Protein AF-A0A7C4TEC3-F1 (afdb_monomer_lite)

Secondary structure (DSSP, 8-state):
-EEEETTEEEE----PPPSS---BTTBEEEEETTEEEEE-HHHHHHHHHHHTT--STTSB-S--STTB-HHHHHHHHHHHTTTSTT--TT--HHHHHHHTT-B-TTSPBBHHHHHHHBS-GGGT-TT--EEEEEEEETTEEEEEEEE-S-HHHHHHHHHHHHHHHHHS--

Structure (mmCIF, N/CA/C/O backbone):
data_AF-A0A7C4TEC3-F1
#
_entry.id   AF-A0A7C4TEC3-F1
#
loop_
_atom_site.group_PDB
_atom_site.id
_atom_site.type_symbol
_atom_site.label_atom_id
_atom_site.label_alt_id
_atom_site.label_comp_id
_atom_site.label_asym_id
_atom_site.label_entity_id
_atom_site.label_seq_id
_atom_site.pdbx_PDB_ins_code
_atom_site.Cartn_x
_atom_site.Cartn_y
_atom_site.Cartn_z
_atom_site.occupancy
_atom_site.B_iso_or_equiv
_atom_site.auth_seq_id
_atom_site.auth_comp_id
_atom_site.auth_asym_id
_atom_site.auth_atom_id
_atom_site.pdbx_PDB_model_num
ATOM 1 N N . MET A 1 1 ? -25.813 24.958 27.690 1.00 49.94 1 MET A N 1
ATOM 2 C CA . MET A 1 1 ? -26.391 26.249 28.113 1.00 49.94 1 MET A CA 1
ATOM 3 C C . MET A 1 1 ? -27.462 26.591 27.101 1.00 49.94 1 MET A C 1
ATOM 5 O O . MET A 1 1 ? -27.166 26.506 25.913 1.00 49.94 1 MET A O 1
ATOM 9 N N . SER A 1 2 ? -28.692 26.834 27.548 1.00 59.56 2 SER A N 1
ATOM 10 C CA . SER A 1 2 ? -29.750 27.355 26.684 1.00 59.56 2 SER A CA 1
ATOM 11 C C . SER A 1 2 ? -29.436 28.816 26.363 1.00 59.56 2 SER A C 1
ATOM 13 O O . SER A 1 2 ? -29.102 29.591 27.257 1.00 59.56 2 SER A O 1
ATOM 15 N N . GLU A 1 3 ? -29.461 29.166 25.081 1.00 68.94 3 GLU A N 1
ATOM 16 C CA . GLU A 1 3 ? -29.336 30.545 24.602 1.00 68.94 3 GLU A CA 1
ATOM 17 C C . GLU A 1 3 ? -30.668 30.948 23.966 1.00 68.94 3 GLU A C 1
ATOM 19 O O . GLU A 1 3 ? -31.305 30.148 23.275 1.00 68.94 3 GLU A O 1
ATOM 24 N N . GLU A 1 4 ? -31.106 32.181 24.202 1.00 64.69 4 GLU A N 1
ATOM 25 C CA . GLU A 1 4 ? -32.328 32.717 23.610 1.00 64.69 4 GLU A CA 1
ATOM 26 C C . GLU A 1 4 ? -31.963 33.469 22.324 1.00 64.69 4 GLU A C 1
ATOM 28 O O . GLU A 1 4 ? -31.250 34.475 22.348 1.00 64.69 4 GLU A O 1
ATOM 33 N N . LYS A 1 5 ? -32.412 32.953 21.175 1.00 74.31 5 LYS A N 1
ATOM 34 C CA . LYS A 1 5 ? -32.252 33.601 19.864 1.00 74.31 5 LYS A CA 1
ATOM 35 C C . LYS A 1 5 ? -33.629 33.834 19.262 1.00 74.31 5 LYS A C 1
ATOM 37 O O . LYS A 1 5 ? -34.418 32.902 19.158 1.00 74.31 5 LYS A O 1
ATOM 42 N N . GLU A 1 6 ? -33.912 35.079 18.872 1.00 78.88 6 GLU A N 1
ATOM 43 C CA . GLU A 1 6 ? -35.194 35.491 18.267 1.00 78.88 6 GLU A CA 1
ATOM 44 C C . GLU A 1 6 ? -36.436 35.083 19.093 1.00 78.88 6 GLU A C 1
ATOM 46 O O . GLU A 1 6 ? -37.462 34.689 18.542 1.00 78.88 6 GLU A O 1
ATOM 51 N N . GL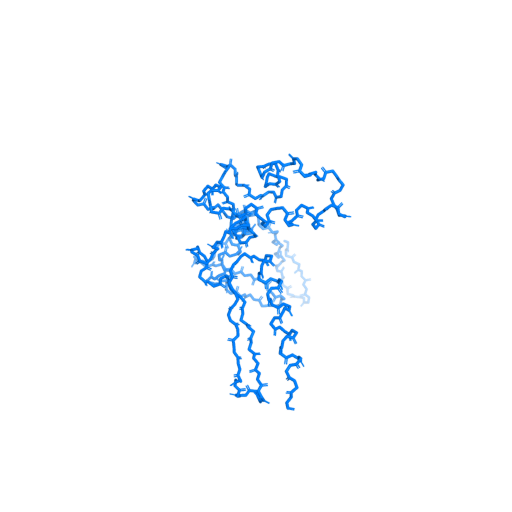Y A 1 7 ? -36.343 35.141 20.428 1.00 86.62 7 GLY A N 1
ATOM 52 C CA . GLY A 1 7 ? -37.445 34.774 21.330 1.00 86.62 7 GLY A CA 1
ATOM 53 C C . GLY A 1 7 ? -37.771 33.275 21.364 1.00 86.62 7 GLY A C 1
ATOM 54 O O . GLY A 1 7 ? -38.862 32.897 21.790 1.00 86.62 7 GLY A O 1
ATOM 55 N N . LYS A 1 8 ? -36.859 32.413 20.889 1.00 86.50 8 LYS A N 1
ATOM 56 C CA . LYS A 1 8 ? -36.957 30.952 21.001 1.00 86.50 8 LYS A CA 1
ATOM 57 C C . LYS A 1 8 ? -35.808 30.403 21.832 1.00 86.50 8 LYS A C 1
ATOM 59 O O . LYS A 1 8 ? -34.656 30.816 21.686 1.00 86.50 8 LYS A O 1
ATOM 64 N N . GLU A 1 9 ? -36.129 29.422 22.666 1.00 89.12 9 GLU A N 1
ATOM 65 C CA . GLU A 1 9 ? -35.140 28.684 23.438 1.00 89.12 9 GLU A CA 1
ATOM 66 C C . GLU A 1 9 ? -34.342 27.758 22.509 1.00 89.12 9 GLU A C 1
ATOM 68 O O . GLU A 1 9 ? -34.911 26.953 21.767 1.00 89.12 9 GLU A O 1
ATOM 73 N N . THR A 1 10 ? -33.014 27.887 22.519 1.00 88.75 10 THR A N 1
ATOM 74 C CA . THR A 1 10 ? -32.124 27.061 21.696 1.00 88.75 10 THR A CA 1
ATOM 75 C C . THR A 1 10 ? -31.145 26.275 22.557 1.00 88.75 10 THR A C 1
ATOM 77 O O . THR A 1 10 ? -30.592 26.786 23.531 1.00 88.75 10 THR A O 1
ATOM 80 N N . LEU A 1 11 ? -30.912 25.012 22.184 1.00 89.94 11 LEU A N 1
ATOM 81 C CA . LEU A 1 11 ? -29.929 24.145 22.827 1.00 89.94 11 LEU A CA 1
ATOM 82 C C . LEU A 1 11 ? -28.660 24.076 21.977 1.00 89.94 11 LEU A C 1
ATOM 84 O O . LEU A 1 11 ? -28.666 23.533 20.872 1.00 89.94 11 LEU A O 1
ATOM 88 N N . HIS A 1 12 ? -27.551 24.574 22.517 1.00 90.50 12 HIS A N 1
ATOM 89 C CA . HIS A 1 12 ? -26.248 24.448 21.876 1.00 90.50 12 HIS A CA 1
ATOM 90 C C . HIS A 1 12 ? -25.531 23.177 22.356 1.00 90.50 12 HIS A C 1
ATOM 92 O O . HIS A 1 12 ? -25.173 23.056 23.531 1.00 90.50 12 HIS A O 1
ATOM 98 N N . ILE A 1 13 ? -25.316 22.229 21.437 1.00 91.75 13 ILE A N 1
ATOM 99 C CA . ILE A 1 13 ? -24.604 20.972 21.696 1.00 91.75 13 ILE A CA 1
ATOM 100 C C . ILE A 1 13 ? -23.235 21.032 21.023 1.00 91.75 13 ILE A C 1
ATOM 102 O O . ILE A 1 13 ? -23.132 21.037 19.797 1.00 91.75 13 ILE A O 1
ATOM 106 N N . LYS A 1 14 ? -22.172 21.044 21.830 1.00 92.19 14 LYS A N 1
ATOM 107 C CA . LYS A 1 14 ? -20.794 20.944 21.348 1.00 92.19 14 LYS A CA 1
ATOM 108 C C . LYS A 1 14 ? -20.302 19.513 21.526 1.00 92.19 14 LYS A C 1
ATOM 110 O O . LYS A 1 14 ? -20.220 19.025 22.648 1.00 92.19 14 LYS A O 1
ATOM 115 N N . VAL A 1 15 ? -19.964 18.860 20.418 1.00 90.50 15 VAL A N 1
ATOM 116 C CA . VAL A 1 15 ? -19.426 17.494 20.405 1.00 90.50 15 VAL A CA 1
ATOM 117 C C . VAL A 1 15 ? -17.955 17.553 20.019 1.00 90.50 15 VAL A C 1
ATOM 119 O O . VAL A 1 15 ? -17.598 18.177 19.019 1.00 90.50 15 VAL A O 1
ATOM 122 N N . PHE A 1 16 ? -17.099 16.922 20.817 1.00 90.81 16 PHE A N 1
ATOM 123 C CA . PHE A 1 16 ? -15.673 16.818 20.524 1.00 90.81 16 PHE A CA 1
ATOM 124 C C . PHE A 1 16 ? -15.374 15.557 19.701 1.00 90.81 16 PHE A C 1
ATOM 126 O O . PHE A 1 16 ? -16.100 14.567 19.823 1.00 90.81 16 PHE A O 1
ATOM 133 N N . PRO A 1 17 ? -14.314 15.564 18.872 1.00 87.94 17 PRO A N 1
ATOM 134 C CA . PRO A 1 17 ? -13.897 14.375 18.141 1.00 87.94 17 PRO A CA 1
ATOM 135 C C . PRO A 1 17 ? -13.606 13.210 19.092 1.00 87.94 17 PRO A C 1
ATOM 137 O O . PRO A 1 17 ? -12.864 13.362 20.060 1.00 87.94 17 PRO A O 1
ATOM 140 N N . SER A 1 18 ? -14.165 12.039 18.791 1.00 87.12 18 SER A N 1
ATOM 141 C CA . SER A 1 18 ? -13.849 10.801 19.504 1.00 87.12 18 SER A CA 1
ATOM 142 C C . SER A 1 18 ? -12.609 10.131 18.908 1.00 87.12 18 SER A C 1
ATOM 144 O O . SER A 1 18 ? -12.450 10.061 17.678 1.00 87.12 18 SER A O 1
ATOM 146 N N . SER A 1 19 ? -11.749 9.608 19.784 1.00 84.00 19 SER A N 1
ATOM 147 C CA . SER A 1 19 ? -10.604 8.766 19.418 1.00 84.00 19 SER A CA 1
ATOM 148 C C . SER A 1 19 ? -11.037 7.368 18.975 1.00 84.00 19 SER A C 1
ATOM 150 O O . SER A 1 19 ? -10.400 6.786 18.105 1.00 84.00 19 SER A O 1
ATOM 152 N N . ILE A 1 20 ? -12.148 6.859 19.514 1.00 88.62 20 ILE A N 1
ATOM 153 C CA . ILE A 1 20 ? -12.726 5.564 19.143 1.00 88.62 20 ILE A CA 1
ATOM 154 C C . ILE A 1 20 ? -13.941 5.731 18.216 1.00 88.62 20 ILE A C 1
ATOM 156 O O . ILE A 1 20 ? -14.673 6.722 18.338 1.00 88.62 20 ILE A O 1
ATOM 160 N N . PRO A 1 21 ? -14.195 4.774 17.305 1.00 91.00 21 PRO A N 1
ATOM 161 C CA . PRO A 1 21 ? -15.413 4.744 16.504 1.00 91.00 21 PRO A CA 1
ATOM 162 C C . PRO A 1 21 ? -16.662 4.679 17.391 1.00 91.00 21 PRO A C 1
ATOM 164 O O . PRO A 1 21 ? -16.757 3.825 18.270 1.00 91.00 21 PRO A O 1
ATOM 167 N N . VAL A 1 22 ? -17.641 5.549 17.137 1.00 91.88 22 VAL A N 1
ATOM 168 C CA . VAL A 1 22 ? -18.945 5.519 17.816 1.00 91.88 22 VAL A CA 1
ATOM 169 C C . VAL A 1 22 ? -19.983 5.017 16.824 1.00 91.88 22 VAL A C 1
ATOM 171 O O . VAL A 1 22 ? -20.153 5.613 15.761 1.00 91.88 22 VAL A O 1
ATOM 174 N N . SER A 1 23 ? -20.650 3.913 17.163 1.00 94.00 23 SER A N 1
ATOM 175 C CA . SER A 1 23 ? -21.735 3.366 16.347 1.00 94.00 23 SER A CA 1
ATOM 176 C C . SER A 1 23 ? -23.092 3.878 16.824 1.00 94.00 23 SER A C 1
ATOM 178 O O . SER A 1 23 ? -23.299 4.123 18.014 1.00 94.00 23 SER A O 1
ATOM 180 N N . TYR A 1 24 ? -24.021 4.015 15.885 1.00 93.69 24 TYR A N 1
ATOM 181 C CA . TYR A 1 24 ? -25.435 4.257 16.138 1.00 93.69 24 TYR A CA 1
ATOM 182 C C . TYR A 1 24 ? -26.225 3.147 15.448 1.00 93.69 24 TYR A C 1
ATOM 184 O O . TYR A 1 24 ? -26.090 2.954 14.241 1.00 93.69 24 TYR A O 1
ATOM 192 N N . GLU A 1 25 ? -26.976 2.365 16.227 1.00 94.00 25 GLU A N 1
ATOM 193 C CA . GLU A 1 25 ? -27.711 1.181 15.743 1.00 94.00 25 GLU A CA 1
ATOM 194 C C . GLU A 1 25 ? -26.833 0.193 14.948 1.00 94.00 25 GLU A C 1
ATOM 196 O O . GLU A 1 25 ? -27.237 -0.372 13.934 1.00 94.00 25 GLU A O 1
ATOM 201 N N . GLY A 1 26 ? -25.584 0.008 15.390 1.00 91.94 26 GLY A N 1
ATOM 202 C CA . GLY A 1 26 ? -24.619 -0.883 14.737 1.00 91.94 26 GLY A CA 1
ATOM 203 C C . GLY A 1 26 ? -24.027 -0.345 13.429 1.00 91.94 26 GLY A C 1
ATOM 204 O O . GLY A 1 26 ? -23.267 -1.054 12.774 1.00 91.94 26 GLY A O 1
ATOM 205 N N . ARG A 1 27 ? -24.336 0.899 13.051 1.00 94.69 27 ARG A N 1
ATOM 206 C CA . ARG A 1 27 ? -23.829 1.559 11.841 1.00 94.69 27 ARG A CA 1
ATOM 207 C C . ARG A 1 27 ? -22.923 2.728 12.199 1.00 94.69 27 ARG A C 1
ATOM 209 O O . ARG A 1 27 ? -23.036 3.314 13.277 1.00 94.69 27 ARG A O 1
ATOM 216 N N . PHE A 1 28 ? -22.033 3.076 11.279 1.00 95.12 28 PHE A N 1
ATOM 217 C CA . PHE A 1 28 ? -21.133 4.215 11.421 1.00 95.12 28 PHE A CA 1
ATOM 218 C C . PHE A 1 28 ? -21.475 5.281 10.396 1.00 95.12 28 PHE A C 1
ATOM 220 O O . PHE A 1 28 ? -21.843 4.978 9.263 1.00 95.12 28 PHE A O 1
ATOM 227 N N . TYR A 1 29 ? -21.335 6.535 10.806 1.00 93.94 29 TYR A N 1
ATOM 228 C CA . TYR A 1 29 ? -21.687 7.679 9.987 1.00 93.94 29 TYR A CA 1
ATOM 229 C C . TYR A 1 29 ? -20.584 8.725 10.047 1.00 93.94 29 TYR A C 1
ATOM 231 O O . TYR A 1 29 ? -19.977 8.939 11.100 1.00 93.94 29 TYR A O 1
ATOM 239 N N . ILE A 1 30 ? -20.367 9.411 8.929 1.00 91.69 30 ILE A N 1
ATOM 240 C CA . ILE A 1 30 ? -19.475 10.564 8.858 1.00 91.69 30 ILE A CA 1
ATOM 241 C C . ILE A 1 30 ? -20.228 11.775 8.316 1.00 91.69 30 ILE A C 1
ATOM 243 O O . ILE A 1 30 ? -21.080 11.670 7.430 1.00 91.69 30 ILE A O 1
ATOM 247 N N . ARG A 1 31 ? -19.926 12.950 8.871 1.00 90.38 31 ARG A N 1
ATOM 248 C CA . ARG A 1 31 ? -20.481 14.210 8.383 1.00 90.38 31 ARG A CA 1
ATOM 249 C C . ARG A 1 31 ? -19.581 14.770 7.291 1.00 90.38 31 ARG A C 1
ATOM 251 O O . ARG A 1 31 ? -18.422 15.078 7.550 1.00 90.38 31 ARG A O 1
ATOM 258 N N . SER A 1 32 ? -20.147 14.957 6.105 1.00 87.50 32 SER A N 1
ATOM 259 C CA . SER A 1 32 ? -19.510 15.657 4.993 1.00 87.50 32 SER A CA 1
ATOM 260 C C . SER A 1 32 ? -20.338 16.898 4.661 1.00 87.50 32 SER A C 1
ATOM 262 O O . SER A 1 32 ? -21.458 16.820 4.140 1.00 87.50 32 SER A O 1
ATOM 264 N N . GLY A 1 33 ? -19.824 18.061 5.073 1.00 90.19 33 GLY A N 1
ATOM 265 C CA . GLY A 1 33 ? -20.523 19.342 4.978 1.00 90.19 33 GLY A CA 1
ATOM 266 C C . GLY A 1 33 ? -21.827 19.376 5.786 1.00 90.19 33 GLY A C 1
ATOM 267 O O . GLY A 1 33 ? -21.843 19.205 7.011 1.00 90.19 33 GLY A O 1
ATOM 268 N N . SER A 1 34 ? -22.942 19.628 5.099 1.00 91.62 34 SER A N 1
ATOM 269 C CA . SER A 1 34 ? -24.287 19.651 5.689 1.00 91.62 34 SER A CA 1
ATOM 270 C C . SER A 1 34 ? -24.932 18.267 5.808 1.00 91.62 34 SER A C 1
ATOM 272 O O . SER A 1 34 ? -25.943 18.142 6.495 1.00 91.62 34 SER A O 1
ATOM 274 N N . THR A 1 35 ? -24.357 17.233 5.184 1.00 93.56 35 THR A N 1
ATOM 275 C CA . THR A 1 35 ? -24.952 15.889 5.112 1.00 93.56 35 THR A CA 1
ATOM 276 C C . THR A 1 35 ? -24.240 14.896 6.022 1.00 93.56 35 THR A C 1
ATOM 278 O O . THR A 1 35 ? -23.043 15.013 6.281 1.00 93.56 35 THR A O 1
ATOM 281 N N . THR A 1 36 ? -24.989 13.910 6.515 1.00 93.62 36 THR A N 1
ATOM 282 C CA . THR A 1 36 ? -24.454 12.758 7.250 1.00 93.62 36 THR A CA 1
ATOM 283 C C . THR A 1 36 ? -24.632 11.524 6.381 1.00 93.62 36 THR A C 1
ATOM 285 O O . THR A 1 36 ? -25.738 11.261 5.915 1.00 93.62 36 THR A O 1
ATOM 288 N N . GLN A 1 37 ? -23.538 10.812 6.132 1.00 94.00 37 GLN A N 1
ATOM 289 C CA . GLN A 1 37 ? -23.488 9.667 5.229 1.00 94.00 37 GLN A CA 1
ATOM 290 C C . GLN A 1 37 ? -23.136 8.414 6.026 1.00 94.00 37 GLN A C 1
ATOM 292 O O . GLN A 1 37 ? -22.283 8.458 6.913 1.00 94.00 37 GLN A O 1
ATOM 297 N N . GLU A 1 38 ? -23.829 7.315 5.738 1.00 95.12 38 GLU A N 1
ATOM 298 C CA . GLU A 1 38 ? -23.531 6.003 6.312 1.00 95.12 38 GLU A CA 1
ATOM 299 C C . GLU A 1 38 ? -22.271 5.440 5.650 1.00 95.12 38 GLU A C 1
ATOM 301 O O . GLU A 1 38 ? -22.213 5.352 4.425 1.00 95.12 38 GLU A O 1
ATOM 306 N N . LEU A 1 39 ? -21.288 5.040 6.455 1.00 94.94 39 LEU A N 1
ATOM 307 C CA . LEU A 1 39 ? -20.084 4.372 5.973 1.00 94.94 39 LEU A CA 1
ATOM 308 C C . LEU A 1 39 ? -20.389 2.895 5.718 1.00 94.94 39 LEU A C 1
ATOM 310 O O . LEU A 1 39 ? -20.831 2.187 6.627 1.00 94.94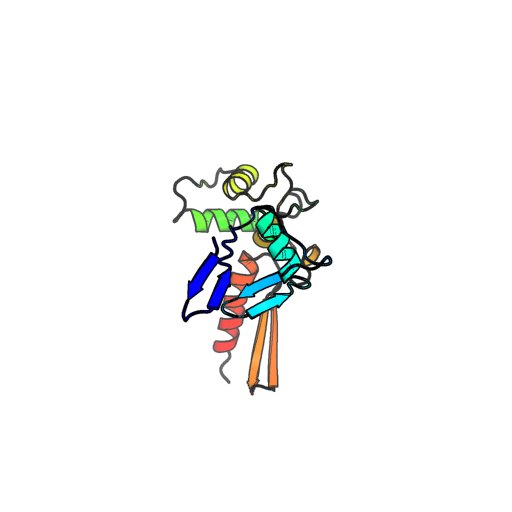 39 LEU A O 1
ATOM 314 N N . LYS A 1 40 ? -20.124 2.426 4.495 1.00 93.06 40 LYS A N 1
ATOM 315 C CA . LYS A 1 40 ? -20.385 1.043 4.067 1.00 93.06 40 LYS A CA 1
ATOM 316 C C . LYS A 1 40 ? -19.138 0.391 3.484 1.00 93.06 40 LYS A C 1
ATOM 318 O O . LYS A 1 40 ? -18.209 1.072 3.057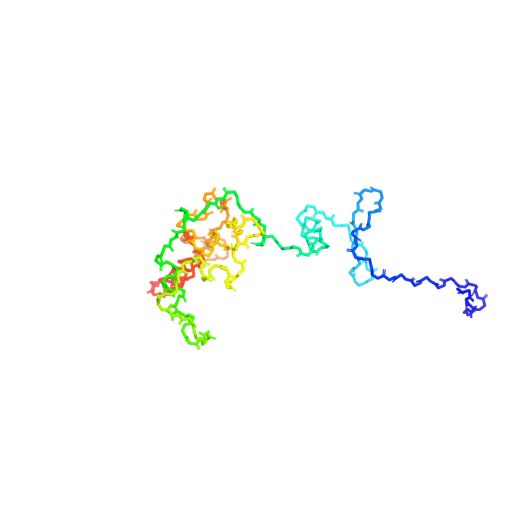 1.00 93.06 40 LYS A O 1
ATOM 323 N N . ASP A 1 41 ? -19.136 -0.939 3.481 1.00 91.88 41 ASP A N 1
ATOM 324 C CA . ASP A 1 41 ? -18.138 -1.777 2.813 1.00 91.88 41 ASP A CA 1
ATOM 325 C C . ASP A 1 41 ? -16.687 -1.331 3.090 1.00 91.88 41 ASP A C 1
ATOM 327 O O . ASP A 1 41 ? -16.230 -1.313 4.237 1.00 91.88 41 ASP A O 1
ATOM 331 N N . ASN A 1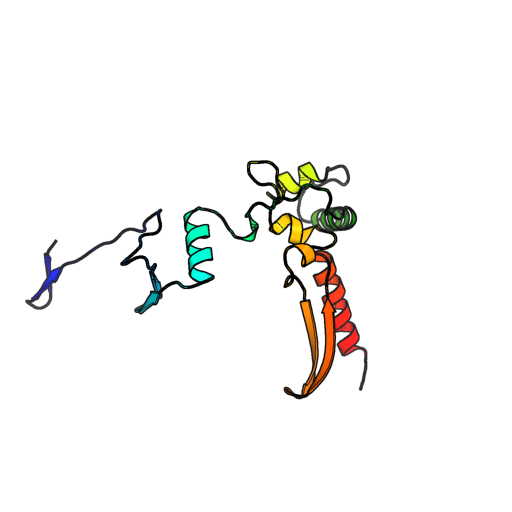 42 ? -15.960 -0.949 2.038 1.00 90.75 42 ASN A N 1
ATOM 332 C CA . ASN A 1 42 ? -14.566 -0.534 2.119 1.00 90.75 42 ASN A CA 1
ATOM 333 C C . ASN A 1 42 ? -14.388 0.777 2.891 1.00 90.75 42 ASN A C 1
ATOM 335 O O . ASN A 1 42 ? -13.410 0.908 3.618 1.00 90.75 42 ASN A O 1
ATOM 339 N N . GLU A 1 43 ? -15.314 1.733 2.779 1.00 91.19 43 GLU A N 1
ATOM 340 C CA . GLU A 1 43 ? -15.208 3.012 3.495 1.00 91.19 43 GLU A CA 1
ATOM 341 C C . GLU A 1 43 ? -15.282 2.800 5.004 1.00 91.19 43 GLU A C 1
ATOM 343 O O . GLU A 1 43 ? -14.509 3.393 5.756 1.00 91.19 43 GLU A O 1
ATOM 348 N N . LEU A 1 44 ? -16.159 1.893 5.442 1.00 93.56 44 LEU A N 1
ATOM 349 C CA . LEU A 1 44 ? -16.222 1.484 6.837 1.00 93.56 44 LEU A CA 1
ATOM 350 C C . LEU A 1 44 ? -14.918 0.806 7.272 1.00 93.56 44 LEU A C 1
ATOM 352 O O . LEU A 1 44 ? -14.366 1.155 8.315 1.00 93.56 44 LEU A O 1
ATOM 356 N N . ALA A 1 45 ? -14.399 -0.133 6.477 1.00 92.00 45 ALA A N 1
ATOM 357 C CA . ALA A 1 45 ? -13.145 -0.810 6.797 1.00 92.00 45 ALA A CA 1
ATOM 358 C C . ALA A 1 45 ? -11.971 0.181 6.924 1.00 92.00 45 ALA A C 1
ATOM 360 O O . ALA A 1 45 ? -11.229 0.126 7.906 1.00 92.00 45 ALA A O 1
ATOM 361 N N . TYR A 1 46 ? -11.828 1.120 5.983 1.00 91.56 46 TYR A N 1
ATOM 362 C CA . TYR A 1 46 ? -10.792 2.155 6.028 1.00 91.56 46 TYR A CA 1
ATOM 363 C C . TYR A 1 46 ? -10.962 3.092 7.222 1.00 91.56 46 TYR A C 1
ATOM 365 O O . TYR A 1 46 ? -9.986 3.356 7.921 1.00 91.56 46 TYR A O 1
ATOM 373 N N . PHE A 1 47 ? -12.189 3.532 7.504 1.00 91.62 47 PHE A N 1
ATOM 374 C CA . PHE A 1 47 ? -12.489 4.363 8.668 1.00 91.62 47 PHE A CA 1
ATOM 375 C C . PHE A 1 47 ? -12.093 3.679 9.982 1.00 91.62 47 PHE A C 1
ATOM 377 O O . PHE A 1 47 ? -11.483 4.299 10.855 1.00 91.62 47 PHE A O 1
ATOM 384 N N . LEU A 1 48 ? -12.408 2.390 10.128 1.00 92.06 48 LEU A N 1
ATOM 385 C CA . LEU A 1 48 ? -12.040 1.630 11.320 1.00 92.06 48 LEU A CA 1
ATOM 386 C C . LEU A 1 48 ? -10.520 1.476 11.440 1.00 92.06 48 LEU A C 1
ATOM 388 O O . LEU A 1 48 ? -9.981 1.687 12.525 1.00 92.06 48 LEU A O 1
ATOM 392 N N . LEU A 1 49 ? -9.825 1.172 10.339 1.00 91.69 49 LEU A N 1
ATOM 393 C CA . LEU A 1 49 ? -8.361 1.094 10.320 1.00 91.69 49 LEU A CA 1
ATOM 394 C C . LEU A 1 49 ? -7.723 2.420 10.744 1.00 91.69 49 LEU A C 1
ATOM 396 O O . LEU A 1 49 ? -6.875 2.428 11.639 1.00 91.69 49 LEU A O 1
ATOM 400 N N . GLU A 1 50 ? -8.184 3.533 10.171 1.00 89.25 50 GLU A N 1
ATOM 401 C CA . GLU A 1 50 ? -7.691 4.874 10.487 1.00 89.25 50 GLU A CA 1
ATOM 402 C C . GLU A 1 50 ? -7.865 5.191 11.977 1.00 89.25 50 GLU A C 1
ATOM 404 O O . GLU A 1 50 ? -6.927 5.644 12.637 1.00 89.25 50 GLU A O 1
ATOM 409 N N . LYS A 1 51 ? -9.036 4.877 12.549 1.00 89.31 51 LYS A N 1
ATOM 410 C CA . LYS A 1 51 ? -9.301 5.061 13.985 1.00 89.31 51 LYS A CA 1
ATOM 411 C C . LYS A 1 51 ? -8.442 4.175 14.884 1.00 89.31 51 LYS A C 1
ATOM 413 O O . LYS A 1 51 ? -8.195 4.539 16.030 1.00 89.31 51 LYS A O 1
ATOM 418 N N . MET A 1 52 ? -7.947 3.052 14.371 1.00 88.06 52 MET A N 1
ATOM 419 C CA . MET A 1 52 ? -6.974 2.193 15.053 1.00 88.06 52 MET A CA 1
ATOM 420 C C . MET A 1 52 ? -5.517 2.622 14.805 1.00 88.06 52 MET A C 1
ATOM 422 O O . MET A 1 52 ? -4.599 1.927 15.239 1.00 88.06 52 MET A O 1
ATOM 426 N N . GLY A 1 53 ? -5.283 3.737 14.103 1.00 87.56 53 GLY A N 1
ATOM 427 C CA . GLY A 1 53 ? -3.944 4.218 13.757 1.00 87.56 53 GLY A CA 1
ATOM 428 C C . GLY A 1 53 ? -3.227 3.339 12.730 1.00 87.56 53 GLY A C 1
ATOM 429 O O . GLY A 1 53 ? -1.998 3.357 12.656 1.00 87.56 53 GLY A O 1
ATOM 430 N N . LYS A 1 54 ? -3.975 2.543 11.958 1.00 88.31 54 LYS A N 1
ATOM 431 C CA . LYS A 1 54 ? -3.442 1.649 10.927 1.00 88.31 54 LYS A CA 1
ATOM 432 C C . LYS A 1 54 ? -3.953 2.054 9.552 1.00 88.31 54 LYS A C 1
ATOM 434 O O . LYS A 1 54 ? -5.028 2.617 9.394 1.00 88.31 54 LYS A O 1
ATOM 439 N N . THR A 1 55 ? -3.179 1.716 8.538 1.00 91.25 55 THR A N 1
ATOM 440 C CA . THR A 1 55 ? -3.580 1.816 7.138 1.00 91.25 55 THR A CA 1
ATOM 441 C C . THR A 1 55 ? -3.571 0.424 6.523 1.00 91.25 55 THR A C 1
ATOM 443 O O . THR A 1 55 ? -2.942 -0.498 7.050 1.00 91.25 55 THR A O 1
ATOM 446 N N . TRP A 1 56 ? -4.293 0.243 5.418 1.00 91.56 56 TRP A N 1
ATOM 447 C CA . TRP A 1 56 ? -4.381 -1.060 4.755 1.00 91.56 56 TRP A CA 1
ATOM 448 C C . TRP A 1 56 ? -3.011 -1.580 4.297 1.00 91.56 56 TRP A C 1
ATOM 450 O O . TRP A 1 56 ? -2.735 -2.775 4.385 1.00 91.56 56 TRP A O 1
ATOM 460 N N . ASP A 1 57 ? -2.138 -0.684 3.845 1.00 92.50 57 ASP A N 1
ATOM 461 C CA . ASP A 1 57 ? -0.779 -0.992 3.403 1.00 92.50 57 ASP A CA 1
ATOM 462 C C . ASP A 1 57 ? 0.140 -1.403 4.569 1.00 92.50 57 ASP A C 1
ATOM 464 O O . ASP A 1 57 ? 1.037 -2.222 4.373 1.00 92.50 57 ASP A O 1
ATOM 468 N N . ASN A 1 58 ? -0.144 -0.941 5.791 1.00 92.19 58 ASN A N 1
ATOM 469 C CA . ASN A 1 58 ? 0.568 -1.324 7.013 1.00 92.19 58 ASN A CA 1
ATOM 470 C C . ASN A 1 58 ? 0.028 -2.620 7.656 1.00 92.19 58 ASN A C 1
ATOM 472 O O . ASN A 1 58 ? 0.528 -3.081 8.680 1.00 92.19 58 ASN A O 1
ATOM 476 N N . LEU A 1 59 ? -1.016 -3.236 7.092 1.00 91.94 59 LEU A N 1
ATOM 477 C CA . LEU A 1 59 ? -1.504 -4.509 7.614 1.00 91.94 59 LEU A CA 1
ATOM 478 C C . LEU A 1 59 ? -0.473 -5.615 7.393 1.00 91.94 59 LEU A C 1
ATOM 480 O O . LEU A 1 59 ? 0.137 -5.727 6.328 1.00 91.94 59 LEU A O 1
ATOM 484 N N . SER A 1 60 ? -0.325 -6.449 8.417 1.00 90.69 60 SER A N 1
ATOM 485 C CA . SER A 1 60 ? 0.568 -7.597 8.401 1.00 90.69 60 SER A CA 1
ATOM 486 C C . SER A 1 60 ? 0.156 -8.613 7.342 1.00 90.69 60 SER A C 1
ATOM 488 O O . SER A 1 60 ? -1.024 -8.879 7.091 1.00 90.69 60 SER A O 1
ATOM 490 N N . SER A 1 61 ? 1.156 -9.214 6.722 1.00 85.81 61 SER A N 1
ATOM 491 C CA . SER A 1 61 ? 1.019 -10.398 5.903 1.00 85.81 61 SER A CA 1
ATOM 492 C C . SER A 1 61 ? 1.566 -11.602 6.652 1.00 85.81 61 SER A C 1
ATOM 494 O O . SER A 1 61 ? 2.573 -11.520 7.342 1.00 85.81 61 SER A O 1
ATOM 496 N N . ASN A 1 62 ? 0.966 -12.766 6.432 1.00 84.75 62 ASN A N 1
ATOM 497 C CA . ASN A 1 62 ? 1.498 -14.019 6.967 1.00 84.75 62 ASN A CA 1
ATOM 498 C C . ASN A 1 62 ? 2.733 -14.519 6.184 1.00 84.75 62 ASN A C 1
ATOM 500 O O . ASN A 1 62 ? 3.045 -15.705 6.245 1.00 84.75 62 ASN A O 1
ATOM 504 N N . LEU A 1 63 ? 3.395 -13.652 5.407 1.00 82.12 63 LEU A N 1
ATOM 505 C CA . LEU A 1 63 ? 4.542 -13.992 4.569 1.00 82.12 63 LEU A CA 1
ATOM 506 C C . LEU A 1 63 ? 5.842 -13.482 5.200 1.00 82.12 63 LEU A C 1
ATOM 508 O O . LEU A 1 63 ? 5.905 -12.376 5.740 1.00 82.12 63 LEU A O 1
ATOM 512 N N . ASP A 1 64 ? 6.880 -14.305 5.083 1.00 83.31 64 ASP A N 1
ATOM 513 C CA . ASP A 1 64 ? 8.255 -13.956 5.445 1.00 83.31 64 ASP A CA 1
ATOM 514 C C . ASP A 1 64 ? 8.994 -13.380 4.225 1.00 83.31 64 ASP A C 1
ATOM 516 O O . ASP A 1 64 ? 8.377 -13.121 3.200 1.00 83.31 64 ASP A O 1
ATOM 520 N N . LEU A 1 65 ? 10.317 -13.196 4.294 1.00 85.69 65 LEU A N 1
ATOM 521 C CA . LEU A 1 65 ? 11.127 -12.588 3.224 1.00 85.69 65 LEU A CA 1
ATOM 522 C C . LEU A 1 65 ? 11.285 -13.435 1.946 1.00 85.69 65 LEU A C 1
ATOM 524 O O . LEU A 1 65 ? 11.810 -12.946 0.950 1.00 85.69 65 LEU A O 1
ATOM 528 N N . SER A 1 66 ? 10.811 -14.682 1.922 1.00 87.44 66 SER A N 1
ATOM 529 C CA . SER A 1 66 ? 10.964 -15.582 0.768 1.00 87.44 66 SER A CA 1
ATOM 530 C C . SER A 1 66 ? 10.374 -15.098 -0.574 1.00 87.44 66 SER A C 1
ATOM 532 O O . SER A 1 66 ? 10.984 -15.399 -1.604 1.00 87.44 66 SER A O 1
ATOM 534 N N . PRO A 1 67 ? 9.242 -14.361 -0.641 1.00 87.44 67 PRO A N 1
ATOM 535 C CA . PRO A 1 67 ? 8.692 -13.884 -1.900 1.00 87.44 67 PRO A CA 1
ATOM 536 C C . PRO A 1 67 ? 9.365 -12.592 -2.374 1.00 87.44 67 PRO A C 1
ATOM 538 O O . PRO A 1 67 ? 9.023 -12.120 -3.455 1.00 87.44 67 PRO A O 1
ATOM 541 N N . ILE A 1 68 ? 10.284 -12.007 -1.596 1.00 93.88 68 ILE A N 1
ATOM 542 C CA . ILE A 1 68 ? 10.934 -10.743 -1.938 1.00 93.88 68 ILE A CA 1
ATOM 543 C C . ILE A 1 68 ? 11.886 -10.928 -3.120 1.00 93.88 68 ILE A C 1
ATOM 545 O O . ILE A 1 68 ? 12.686 -11.864 -3.194 1.00 93.88 68 ILE A O 1
ATOM 549 N N . ASP A 1 69 ? 11.779 -10.007 -4.065 1.00 94.62 69 ASP A N 1
ATOM 550 C CA . ASP A 1 69 ? 12.675 -9.850 -5.186 1.00 94.62 69 ASP A CA 1
ATOM 551 C C . ASP A 1 69 ? 13.862 -8.967 -4.796 1.00 94.62 69 ASP A C 1
ATOM 553 O O . ASP A 1 69 ? 13.749 -7.745 -4.676 1.00 94.62 69 ASP A O 1
ATOM 557 N N . SER A 1 70 ? 15.029 -9.587 -4.633 1.00 92.38 70 SER A N 1
ATOM 558 C CA . SER A 1 70 ? 16.268 -8.868 -4.341 1.00 92.38 70 SER A CA 1
ATOM 559 C C . SER A 1 70 ? 16.631 -7.869 -5.440 1.00 92.38 70 SER A C 1
ATOM 561 O O . SER A 1 70 ? 17.176 -6.812 -5.131 1.00 92.38 70 SER A O 1
ATOM 563 N N . SER A 1 71 ? 16.282 -8.145 -6.704 1.00 92.62 71 SER A N 1
ATOM 564 C CA . SER A 1 71 ? 16.593 -7.243 -7.817 1.00 92.62 71 SER A CA 1
ATOM 565 C C . SER A 1 71 ? 15.869 -5.898 -7.678 1.00 92.62 71 SER A C 1
ATOM 567 O O . SER A 1 71 ? 16.467 -4.838 -7.870 1.00 92.62 71 SER A O 1
ATOM 569 N N . SER A 1 72 ? 14.611 -5.924 -7.233 1.00 93.44 72 SER A N 1
ATOM 570 C CA . SER A 1 72 ? 13.807 -4.728 -6.975 1.00 93.44 72 SER A CA 1
ATOM 571 C C . SER A 1 72 ? 14.305 -3.933 -5.768 1.00 93.44 72 SER A C 1
ATOM 573 O O . SER A 1 72 ? 14.260 -2.701 -5.783 1.00 93.44 72 SER A O 1
ATOM 575 N N . VAL A 1 73 ? 14.854 -4.604 -4.748 1.00 93.19 73 VAL A N 1
ATOM 576 C CA . VAL A 1 73 ? 15.513 -3.920 -3.621 1.00 93.19 73 VAL A CA 1
ATOM 577 C C . VAL A 1 73 ? 16.777 -3.192 -4.086 1.00 93.19 73 VAL A C 1
ATOM 579 O O . VAL A 1 73 ? 16.985 -2.034 -3.723 1.00 93.19 73 VAL A O 1
ATOM 582 N N . GLU A 1 74 ? 17.590 -3.817 -4.939 1.00 91.12 74 GLU A N 1
ATOM 583 C CA . GLU A 1 74 ? 18.778 -3.175 -5.516 1.00 91.12 74 GLU A CA 1
ATOM 584 C C . GLU A 1 74 ? 18.416 -1.992 -6.430 1.00 91.12 74 GLU A C 1
ATOM 586 O O . GLU A 1 74 ? 19.031 -0.923 -6.353 1.00 91.12 74 GLU A O 1
ATOM 591 N N . LYS A 1 75 ? 17.358 -2.118 -7.244 1.00 90.12 75 LYS A N 1
ATOM 592 C CA . LYS A 1 75 ? 16.809 -0.984 -8.009 1.00 90.12 75 LYS A CA 1
ATOM 593 C C . LYS A 1 75 ? 16.403 0.166 -7.086 1.00 90.12 75 LYS A C 1
ATOM 595 O O . LYS A 1 75 ? 16.778 1.313 -7.331 1.00 90.12 75 LYS A O 1
ATOM 600 N N . PHE A 1 76 ? 15.690 -0.136 -5.999 1.00 91.69 76 PHE A N 1
ATOM 601 C CA . PHE A 1 76 ? 15.295 0.870 -5.016 1.00 91.69 76 PHE A CA 1
ATOM 602 C C . PHE A 1 76 ? 16.503 1.578 -4.394 1.00 91.69 76 PHE A C 1
ATOM 604 O O . PHE A 1 76 ? 16.506 2.808 -4.350 1.00 91.69 76 PHE A O 1
ATOM 611 N N . LYS A 1 77 ? 17.545 0.842 -3.977 1.00 89.75 77 LYS A N 1
ATOM 612 C CA . LYS A 1 77 ? 18.790 1.440 -3.459 1.00 89.75 77 LYS A CA 1
ATOM 613 C C . LYS A 1 77 ? 19.365 2.451 -4.450 1.00 89.75 77 LYS A C 1
ATOM 615 O O . LYS A 1 77 ? 19.652 3.586 -4.074 1.00 89.75 77 LYS A O 1
ATOM 620 N N . ASN A 1 78 ? 19.455 2.076 -5.727 1.00 88.19 78 ASN A N 1
ATOM 621 C CA . ASN A 1 78 ? 19.974 2.956 -6.773 1.00 88.19 78 ASN A CA 1
ATOM 622 C C . ASN A 1 78 ? 19.130 4.225 -6.963 1.00 88.19 78 ASN A C 1
ATOM 624 O O . ASN A 1 78 ? 19.695 5.312 -7.080 1.00 88.19 78 ASN A O 1
ATOM 628 N N . PHE A 1 79 ? 17.798 4.123 -6.924 1.00 85.94 79 PHE A N 1
ATOM 629 C CA . PHE A 1 79 ? 16.921 5.299 -6.986 1.00 85.94 79 PHE A CA 1
ATOM 630 C C . PHE A 1 79 ? 16.986 6.168 -5.721 1.00 85.94 79 PHE A C 1
ATOM 632 O O . PHE A 1 79 ? 16.875 7.394 -5.797 1.00 85.94 79 PHE A O 1
ATOM 639 N N . ALA A 1 80 ? 17.173 5.550 -4.555 1.00 86.31 80 ALA A N 1
ATOM 640 C CA . ALA A 1 80 ? 17.174 6.227 -3.266 1.00 86.31 80 ALA A CA 1
ATOM 641 C C . ALA A 1 80 ? 18.483 6.975 -2.970 1.00 86.31 80 ALA A C 1
ATOM 643 O O . ALA A 1 80 ? 18.435 7.961 -2.234 1.00 86.31 80 ALA A O 1
ATOM 644 N N . LYS A 1 81 ? 19.620 6.589 -3.575 1.00 83.88 81 LYS A N 1
ATOM 645 C CA . LYS A 1 81 ? 20.939 7.241 -3.392 1.00 83.88 81 LYS A CA 1
ATOM 646 C C . LYS A 1 81 ? 20.898 8.769 -3.505 1.00 83.88 81 LYS A C 1
ATOM 648 O O . LYS A 1 81 ? 21.592 9.457 -2.766 1.00 83.88 81 LYS A O 1
ATOM 653 N N . LEU A 1 82 ? 20.070 9.306 -4.403 1.00 78.19 82 LEU A N 1
ATOM 654 C CA . LEU A 1 82 ? 19.955 10.752 -4.631 1.00 78.19 82 LEU A CA 1
ATOM 655 C C . LEU A 1 82 ? 19.119 11.489 -3.573 1.00 78.19 82 LEU A C 1
ATOM 657 O O . LEU A 1 82 ? 19.220 12.707 -3.461 1.00 78.19 82 LEU A O 1
ATOM 661 N N . ARG A 1 83 ? 18.253 10.780 -2.838 1.00 78.25 83 ARG A N 1
ATOM 662 C CA . ARG A 1 83 ? 17.239 11.379 -1.949 1.00 78.25 83 ARG A CA 1
ATOM 663 C C . ARG A 1 83 ? 17.386 10.983 -0.483 1.00 78.25 83 ARG A C 1
ATOM 665 O O . ARG A 1 83 ? 16.852 11.679 0.374 1.00 78.25 83 ARG A O 1
ATOM 672 N N . VAL A 1 84 ? 18.080 9.885 -0.195 1.00 77.94 84 VAL A N 1
ATOM 673 C CA . VAL A 1 84 ? 18.268 9.338 1.153 1.00 77.94 84 VAL A CA 1
ATOM 674 C C . VAL A 1 84 ? 19.768 9.301 1.454 1.00 77.94 84 VAL A C 1
ATOM 676 O O . VAL A 1 84 ? 20.433 8.310 1.141 1.00 77.94 84 VAL A O 1
ATOM 679 N N . PRO A 1 85 ? 20.331 10.376 2.039 1.00 69.50 85 PRO A N 1
ATOM 680 C CA . PRO A 1 85 ? 21.731 10.399 2.441 1.00 69.50 85 PRO A CA 1
ATOM 681 C C . PRO A 1 85 ? 22.001 9.261 3.432 1.00 69.50 85 PRO A C 1
ATOM 683 O O . PRO A 1 85 ? 21.380 9.200 4.491 1.00 69.50 85 PRO A O 1
ATOM 686 N N . GLY A 1 86 ? 22.907 8.346 3.083 1.00 71.06 86 GLY A N 1
ATOM 687 C CA . GLY A 1 86 ? 23.312 7.237 3.953 1.00 71.06 86 GLY A CA 1
ATOM 688 C C . GLY A 1 86 ? 22.702 5.872 3.632 1.00 71.06 86 GLY A C 1
ATOM 689 O O . GLY A 1 86 ? 23.069 4.910 4.303 1.00 71.06 86 GLY A O 1
ATOM 690 N N . ILE A 1 87 ? 21.841 5.751 2.609 1.00 78.44 87 ILE A N 1
ATOM 691 C CA . ILE A 1 87 ? 21.560 4.428 2.038 1.00 78.44 87 ILE A CA 1
ATOM 692 C C . ILE A 1 87 ? 22.799 3.949 1.280 1.00 78.44 87 ILE A C 1
ATOM 694 O O . ILE A 1 87 ? 23.336 4.656 0.423 1.00 78.44 87 ILE A O 1
ATOM 698 N N . THR A 1 88 ? 23.282 2.763 1.627 1.00 74.75 88 THR A N 1
ATOM 699 C CA . THR A 1 88 ? 24.476 2.176 1.013 1.00 74.75 88 THR A CA 1
ATOM 700 C C . THR A 1 88 ? 24.139 0.852 0.351 1.00 74.75 88 THR A C 1
ATOM 702 O O . THR A 1 88 ? 23.209 0.155 0.753 1.00 74.75 88 THR A O 1
ATOM 705 N N . ASP A 1 89 ? 24.930 0.466 -0.650 1.00 71.75 89 ASP A N 1
ATOM 706 C CA . ASP A 1 89 ? 24.760 -0.829 -1.323 1.00 71.75 89 ASP A CA 1
ATOM 707 C C . ASP A 1 89 ? 24.952 -2.011 -0.354 1.00 71.75 89 ASP A C 1
ATOM 709 O O . ASP A 1 89 ? 24.387 -3.084 -0.556 1.00 71.75 89 ASP A O 1
ATOM 713 N N . LEU A 1 90 ? 25.667 -1.775 0.751 1.00 72.50 90 LEU A N 1
ATOM 714 C CA . LEU A 1 90 ? 25.916 -2.724 1.835 1.00 72.50 90 LEU A CA 1
ATOM 715 C C . LEU A 1 90 ? 24.725 -2.907 2.788 1.00 72.50 90 LEU A C 1
ATOM 717 O O . LEU A 1 90 ? 24.763 -3.798 3.637 1.00 72.50 90 LEU A O 1
ATOM 721 N N . ASP A 1 91 ? 23.679 -2.083 2.685 1.00 83.69 91 ASP A N 1
ATOM 722 C CA . ASP A 1 91 ? 22.518 -2.220 3.558 1.00 83.69 91 ASP A CA 1
ATOM 723 C C . ASP A 1 91 ? 21.758 -3.514 3.252 1.00 83.69 91 ASP A C 1
ATOM 725 O O . ASP A 1 91 ? 21.406 -3.807 2.103 1.00 83.69 91 ASP A O 1
ATOM 729 N N . SER A 1 92 ? 21.488 -4.289 4.304 1.00 88.31 92 SER A N 1
ATOM 730 C CA . SER A 1 92 ? 20.703 -5.514 4.191 1.00 88.31 92 SER A CA 1
ATOM 731 C C . SER A 1 92 ? 19.231 -5.203 3.898 1.00 88.31 92 SER A C 1
ATOM 733 O O . SER A 1 92 ? 18.731 -4.111 4.197 1.00 88.31 92 SER A O 1
ATOM 735 N N . ILE A 1 93 ? 18.518 -6.183 3.339 1.00 89.62 93 ILE A N 1
ATOM 736 C CA . ILE A 1 93 ? 17.080 -6.077 3.056 1.00 89.62 93 ILE A CA 1
ATOM 737 C C . ILE A 1 93 ? 16.318 -5.751 4.346 1.00 89.62 93 ILE A C 1
ATOM 739 O O . ILE A 1 93 ? 15.462 -4.872 4.356 1.00 89.62 93 ILE A O 1
ATOM 743 N N . GLU A 1 94 ? 16.683 -6.386 5.458 1.00 90.69 94 GLU A N 1
ATOM 744 C CA . GLU A 1 94 ? 16.058 -6.183 6.763 1.00 90.69 94 GLU A CA 1
ATOM 745 C C . GLU A 1 94 ? 16.233 -4.747 7.259 1.00 90.69 94 GLU A C 1
ATOM 747 O O . GLU A 1 94 ? 15.278 -4.145 7.750 1.00 90.69 94 GLU A O 1
ATOM 752 N N . LYS A 1 95 ? 17.432 -4.171 7.100 1.00 90.50 95 LYS A N 1
ATOM 753 C CA . LYS A 1 95 ? 17.695 -2.778 7.484 1.00 90.50 95 LYS A CA 1
ATOM 754 C C . LYS A 1 95 ? 16.852 -1.815 6.650 1.00 90.50 95 LYS A C 1
ATOM 756 O O . LYS A 1 95 ? 16.230 -0.911 7.205 1.00 90.50 95 LYS A O 1
ATOM 761 N N . ILE A 1 96 ? 16.790 -2.028 5.335 1.00 91.31 96 ILE A N 1
ATOM 762 C CA . ILE A 1 96 ? 15.974 -1.205 4.432 1.00 91.31 96 ILE A CA 1
ATOM 763 C C . ILE A 1 96 ? 14.498 -1.308 4.807 1.00 91.31 96 ILE A C 1
ATOM 765 O O . ILE A 1 96 ? 13.827 -0.290 4.962 1.00 91.31 96 ILE A O 1
ATOM 769 N N . PHE A 1 97 ? 13.998 -2.524 5.008 1.00 93.25 97 PHE A N 1
ATOM 770 C CA . PHE A 1 9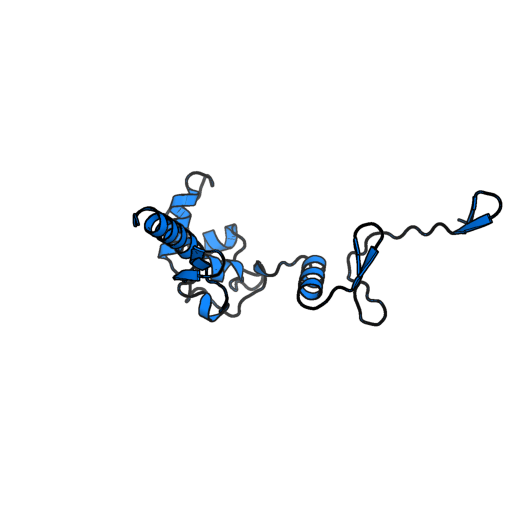7 ? 12.593 -2.763 5.311 1.00 93.25 97 PHE A CA 1
ATOM 771 C C . PHE A 1 97 ? 12.219 -2.189 6.678 1.00 93.25 97 PHE A C 1
ATOM 773 O O . PHE A 1 97 ? 11.160 -1.583 6.811 1.00 93.25 97 PHE A O 1
ATOM 780 N N . SER A 1 98 ? 13.106 -2.278 7.672 1.00 91.19 98 SER A N 1
ATOM 781 C CA . SER A 1 98 ? 12.915 -1.623 8.968 1.00 91.19 98 SER A CA 1
ATOM 782 C C . SER A 1 98 ? 12.858 -0.097 8.834 1.00 91.19 98 SER A C 1
ATOM 784 O O . SER A 1 98 ? 11.967 0.534 9.399 1.00 91.19 98 SER A O 1
ATOM 786 N N . ASN A 1 99 ? 13.769 0.505 8.062 1.00 90.06 99 ASN A N 1
ATOM 787 C CA . ASN A 1 99 ? 13.802 1.956 7.851 1.00 90.06 99 ASN A CA 1
ATOM 788 C C . ASN A 1 99 ? 12.557 2.465 7.111 1.00 90.06 99 ASN A C 1
ATOM 790 O O . ASN A 1 99 ? 12.057 3.550 7.404 1.00 90.06 99 ASN A O 1
ATOM 794 N N . LEU A 1 100 ? 12.040 1.665 6.176 1.00 90.94 100 LEU A N 1
ATOM 795 C CA . LEU A 1 100 ? 10.826 1.953 5.415 1.00 90.94 100 LEU A CA 1
ATOM 796 C C . LEU A 1 100 ? 9.534 1.546 6.142 1.00 90.94 100 LEU A C 1
ATOM 798 O O . LEU A 1 100 ? 8.456 1.737 5.586 1.00 90.94 100 LEU A O 1
ATOM 802 N N . LYS A 1 101 ? 9.621 0.998 7.365 1.00 92.56 101 LYS A N 1
ATOM 803 C CA . LYS A 1 101 ? 8.475 0.480 8.138 1.00 92.56 101 LYS A CA 1
ATOM 804 C C . LYS A 1 101 ? 7.655 -0.569 7.369 1.00 92.56 101 LYS A C 1
ATOM 806 O O . LYS A 1 101 ? 6.430 -0.572 7.386 1.00 92.56 101 LYS A O 1
ATOM 811 N N . LEU A 1 102 ? 8.357 -1.467 6.684 1.00 94.75 102 LEU A N 1
ATOM 812 C CA . LEU A 1 102 ? 7.797 -2.575 5.902 1.00 94.75 102 LEU A CA 1
ATOM 813 C C . LEU A 1 102 ? 7.670 -3.878 6.702 1.00 94.75 102 LEU A C 1
ATOM 815 O O . LEU A 1 102 ? 7.226 -4.895 6.167 1.00 94.75 102 LEU A O 1
ATOM 819 N N . PHE A 1 103 ? 8.045 -3.836 7.979 1.00 93.06 103 PHE A N 1
ATOM 820 C CA . PHE A 1 103 ? 7.757 -4.873 8.955 1.00 93.06 103 PHE A CA 1
ATOM 821 C C . PHE A 1 103 ? 6.706 -4.392 9.948 1.00 93.06 103 PHE A C 1
ATOM 823 O O . PHE A 1 103 ? 6.725 -3.232 10.362 1.00 93.06 103 PHE A O 1
ATOM 830 N N . ASP A 1 104 ? 5.831 -5.303 10.356 1.00 88.56 104 ASP A N 1
ATOM 831 C CA . ASP A 1 104 ? 4.951 -5.091 11.496 1.00 88.56 104 ASP A CA 1
ATOM 832 C C . ASP A 1 104 ? 5.690 -5.298 12.835 1.00 88.56 104 ASP A C 1
ATOM 834 O O . ASP A 1 104 ? 6.880 -5.623 12.896 1.00 88.56 104 ASP A O 1
ATOM 838 N N . GLU A 1 105 ? 4.952 -5.143 13.934 1.00 84.50 105 GLU A N 1
ATOM 839 C CA . GLU A 1 105 ? 5.449 -5.313 15.306 1.00 84.50 105 GLU A CA 1
ATOM 840 C C . GLU A 1 105 ? 6.009 -6.724 15.588 1.00 84.50 105 GLU A C 1
ATOM 842 O O . GLU A 1 105 ? 6.846 -6.894 16.474 1.00 84.50 105 GLU A O 1
ATOM 847 N N . ASN A 1 106 ? 5.607 -7.729 14.802 1.00 87.00 106 ASN A N 1
ATOM 848 C CA . ASN A 1 106 ? 6.038 -9.125 14.906 1.00 87.00 106 ASN A CA 1
ATOM 849 C C . ASN A 1 106 ? 7.107 -9.504 13.863 1.00 87.00 106 ASN A C 1
ATOM 851 O O . ASN A 1 106 ? 7.391 -10.691 13.681 1.00 87.00 106 ASN A O 1
ATOM 855 N N . LYS A 1 107 ? 7.708 -8.518 13.177 1.00 87.25 107 LYS A N 1
ATOM 856 C CA . LYS A 1 107 ? 8.687 -8.703 12.087 1.00 87.25 107 LYS A CA 1
ATOM 857 C C . LYS A 1 107 ? 8.141 -9.452 10.865 1.00 87.25 107 LYS A C 1
ATOM 859 O O . LYS A 1 107 ? 8.908 -10.044 10.105 1.00 87.25 107 LYS A O 1
ATOM 864 N N . LYS A 1 108 ? 6.828 -9.427 10.658 1.00 91.25 108 LYS A N 1
ATOM 865 C CA . LYS A 1 108 ? 6.180 -9.931 9.446 1.00 91.25 108 LYS A CA 1
ATOM 866 C C . LYS A 1 108 ? 6.085 -8.831 8.403 1.00 91.25 108 LYS A C 1
ATOM 868 O O . LYS A 1 108 ? 6.035 -7.651 8.739 1.00 91.25 108 LYS A O 1
ATOM 873 N N . LEU A 1 109 ? 6.084 -9.210 7.129 1.00 94.38 109 LEU A N 1
ATOM 874 C CA . LEU A 1 109 ? 6.002 -8.241 6.039 1.00 94.38 109 LEU A CA 1
ATOM 875 C C . LEU A 1 109 ? 4.649 -7.540 6.024 1.00 94.38 109 LEU A C 1
ATOM 877 O O . LEU A 1 109 ? 3.623 -8.197 6.186 1.00 94.38 109 LEU A O 1
ATOM 881 N N . THR A 1 110 ? 4.626 -6.240 5.753 1.00 95.50 110 THR A N 1
ATOM 882 C CA . THR A 1 110 ? 3.377 -5.505 5.520 1.00 95.50 110 THR A CA 1
ATOM 883 C C . THR A 1 110 ? 2.855 -5.708 4.093 1.00 95.50 110 THR A C 1
ATOM 885 O O . THR A 1 110 ? 3.564 -6.181 3.197 1.00 95.50 110 THR A O 1
ATOM 888 N N . ASN A 1 111 ? 1.600 -5.333 3.844 1.00 95.12 111 ASN A N 1
ATOM 889 C CA . ASN A 1 111 ? 1.028 -5.315 2.495 1.00 95.12 111 ASN A CA 1
ATOM 890 C C . ASN A 1 111 ? 1.837 -4.422 1.538 1.00 95.12 111 ASN A C 1
ATOM 892 O O . ASN A 1 111 ? 2.056 -4.809 0.388 1.00 95.12 111 ASN A O 1
ATOM 896 N N . ALA A 1 112 ? 2.336 -3.278 2.022 1.00 95.75 112 ALA A N 1
ATOM 897 C CA . ALA A 1 112 ? 3.227 -2.397 1.271 1.00 95.75 112 ALA A CA 1
ATOM 898 C C . ALA A 1 112 ? 4.497 -3.127 0.815 1.00 95.75 112 ALA A C 1
ATOM 900 O O . ALA A 1 112 ? 4.892 -3.014 -0.345 1.00 95.75 112 ALA A O 1
ATOM 901 N N . ALA A 1 113 ? 5.106 -3.919 1.703 1.00 95.88 113 ALA A N 1
ATOM 902 C CA . ALA A 1 113 ? 6.328 -4.659 1.406 1.00 95.88 113 ALA A CA 1
ATOM 903 C C . ALA A 1 113 ? 6.124 -5.649 0.253 1.00 95.88 113 ALA A C 1
ATOM 905 O O . ALA A 1 113 ? 6.956 -5.746 -0.648 1.00 95.88 113 ALA A O 1
ATOM 906 N N . ILE A 1 114 ? 4.981 -6.341 0.256 1.00 95.69 114 ILE A N 1
ATOM 907 C CA . ILE A 1 114 ? 4.610 -7.279 -0.806 1.00 95.69 114 ILE A CA 1
ATOM 908 C C . ILE A 1 114 ? 4.394 -6.536 -2.124 1.00 95.69 114 ILE A C 1
ATOM 910 O O . ILE A 1 114 ? 4.958 -6.927 -3.139 1.00 95.69 114 ILE A O 1
ATOM 914 N N . LEU A 1 115 ? 3.607 -5.459 -2.125 1.00 96.00 115 LEU A N 1
ATOM 915 C CA . LEU A 1 115 ? 3.318 -4.712 -3.353 1.00 96.00 115 LEU A CA 1
ATOM 916 C C . LEU A 1 115 ? 4.576 -4.100 -3.980 1.00 96.00 115 LEU A C 1
ATOM 918 O O . LEU A 1 115 ? 4.721 -4.100 -5.202 1.00 96.00 115 LEU A O 1
ATOM 922 N N . LEU A 1 116 ? 5.481 -3.582 -3.149 1.00 95.69 116 LEU A N 1
ATOM 923 C CA . LEU A 1 116 ? 6.699 -2.920 -3.606 1.00 95.69 116 LEU A CA 1
ATOM 924 C C . LEU A 1 116 ? 7.783 -3.908 -4.034 1.00 95.69 116 LEU A C 1
ATOM 926 O O . LEU A 1 116 ? 8.468 -3.643 -5.014 1.00 95.69 116 LEU A O 1
ATOM 930 N N . PHE A 1 117 ? 7.957 -5.020 -3.316 1.00 96.38 117 PHE A N 1
ATOM 931 C CA . PHE A 1 117 ? 9.160 -5.842 -3.455 1.00 96.38 117 PHE A CA 1
ATOM 932 C C . PHE A 1 117 ? 8.905 -7.334 -3.663 1.00 96.38 117 PHE A C 1
ATOM 934 O O . PHE A 1 117 ? 9.878 -8.062 -3.813 1.00 96.38 117 PHE A O 1
ATOM 941 N N . ALA A 1 118 ? 7.670 -7.845 -3.681 1.00 95.38 118 ALA A N 1
ATOM 942 C CA . ALA A 1 118 ? 7.460 -9.264 -3.987 1.00 95.38 118 ALA A CA 1
ATOM 943 C C . ALA A 1 118 ? 7.710 -9.570 -5.474 1.00 95.38 118 ALA A C 1
ATOM 945 O O . ALA A 1 118 ? 7.415 -8.759 -6.344 1.00 95.38 118 ALA A O 1
ATOM 946 N N . LYS A 1 119 ? 8.188 -10.778 -5.784 1.00 94.75 119 LYS A N 1
ATOM 947 C CA . LYS A 1 119 ? 8.315 -11.272 -7.170 1.00 94.75 119 LYS A CA 1
ATOM 948 C C . LYS A 1 119 ? 6.960 -11.390 -7.874 1.00 94.75 119 LYS A C 1
ATOM 950 O O . LYS A 1 119 ? 6.867 -11.192 -9.076 1.00 94.75 119 LYS A O 1
ATOM 955 N N . ASP A 1 120 ? 5.929 -11.741 -7.113 1.00 93.38 120 ASP A N 1
ATOM 956 C CA . ASP A 1 120 ? 4.573 -12.005 -7.595 1.00 93.38 120 ASP A CA 1
ATOM 957 C C . ASP A 1 120 ? 3.570 -11.532 -6.526 1.00 93.38 120 ASP A C 1
ATOM 959 O O . ASP A 1 120 ? 3.095 -12.331 -5.706 1.00 93.38 120 ASP A O 1
ATOM 963 N N . PRO A 1 121 ? 3.295 -10.214 -6.438 1.00 95.00 121 PRO A N 1
ATOM 964 C CA . PRO A 1 121 ? 2.296 -9.696 -5.507 1.00 95.00 121 PRO A CA 1
ATOM 965 C C . PRO A 1 121 ? 0.874 -10.149 -5.866 1.00 95.00 121 PRO A C 1
ATOM 967 O O . PRO A 1 121 ? 0.004 -10.140 -4.990 1.00 95.00 121 PRO A O 1
ATOM 970 N N . GLN A 1 122 ? 0.630 -10.582 -7.110 1.00 95.56 122 GLN A N 1
ATOM 971 C CA . GLN A 1 122 ? -0.683 -11.011 -7.592 1.00 95.56 122 GLN A CA 1
ATOM 972 C C . GLN A 1 122 ? -1.193 -12.262 -6.865 1.00 95.56 122 GLN A C 1
ATOM 974 O O . GLN A 1 122 ? -2.400 -12.392 -6.653 1.00 95.56 122 GLN A O 1
ATOM 979 N N . ARG A 1 123 ? -0.292 -13.120 -6.359 1.00 92.31 123 ARG A N 1
ATOM 980 C CA . ARG A 1 123 ? -0.645 -14.239 -5.458 1.00 92.31 123 ARG A CA 1
ATOM 981 C C . ARG A 1 123 ? -1.435 -13.826 -4.225 1.00 92.31 123 ARG A C 1
ATOM 983 O O . ARG A 1 123 ? -2.246 -14.610 -3.737 1.00 92.31 123 ARG A O 1
ATOM 990 N N . LYS A 1 124 ? -1.173 -12.630 -3.692 1.00 91.31 124 LYS A N 1
ATOM 991 C CA . LYS A 1 124 ? -1.918 -12.084 -2.551 1.00 91.31 124 LYS A CA 1
ATOM 992 C C . LYS A 1 124 ? -3.000 -11.110 -3.005 1.00 91.31 124 LYS A C 1
ATOM 994 O O . LYS A 1 124 ? -4.108 -11.132 -2.477 1.00 91.31 124 LYS A O 1
ATOM 999 N N . PHE A 1 125 ? -2.676 -10.254 -3.967 1.00 93.44 125 PHE A N 1
ATOM 1000 C CA . PHE A 1 125 ? -3.545 -9.193 -4.452 1.00 93.44 125 PHE A CA 1
ATOM 1001 C C . PHE A 1 125 ? -3.787 -9.377 -5.944 1.00 93.44 125 PHE A C 1
ATOM 1003 O O . PHE A 1 125 ? -3.093 -8.792 -6.766 1.00 93.44 125 PHE A O 1
ATOM 1010 N N . ILE A 1 126 ? -4.802 -10.162 -6.303 1.00 93.12 126 ILE A N 1
ATOM 1011 C CA . ILE A 1 126 ? -5.126 -10.489 -7.706 1.00 93.12 126 ILE A CA 1
ATOM 1012 C C . ILE A 1 126 ? -5.284 -9.217 -8.564 1.00 93.12 126 ILE A C 1
ATOM 1014 O O . ILE A 1 126 ? -4.927 -9.192 -9.739 1.00 93.12 126 ILE A O 1
ATOM 1018 N N . SER A 1 127 ? -5.784 -8.133 -7.967 1.00 93.12 127 SER A N 1
ATOM 1019 C CA . SER A 1 127 ? -5.978 -6.834 -8.615 1.00 93.12 127 SER A CA 1
ATOM 1020 C C . SER A 1 127 ? -4.737 -5.936 -8.649 1.00 93.12 127 SER A C 1
ATOM 1022 O O . SER A 1 127 ? -4.838 -4.813 -9.133 1.00 93.12 127 SER A O 1
ATOM 1024 N N . ALA A 1 128 ? -3.586 -6.371 -8.130 1.00 94.94 128 ALA A N 1
ATOM 1025 C CA . ALA A 1 128 ? -2.347 -5.597 -8.164 1.00 94.94 128 ALA A CA 1
ATOM 1026 C C . ALA A 1 128 ? -1.726 -5.635 -9.565 1.00 94.94 128 ALA A C 1
ATOM 1028 O O . ALA A 1 128 ? -0.632 -6.149 -9.741 1.00 94.94 128 ALA A O 1
ATOM 1029 N N . ASN A 1 129 ? -2.422 -5.130 -10.576 1.00 95.88 129 ASN A N 1
ATOM 1030 C CA . ASN A 1 129 ? -1.938 -5.027 -11.947 1.00 95.88 129 ASN A CA 1
ATOM 1031 C C . ASN A 1 129 ? -2.334 -3.677 -12.547 1.00 95.88 129 ASN A C 1
ATOM 1033 O O . ASN A 1 129 ? -3.305 -3.050 -12.120 1.00 95.88 129 ASN A O 1
ATOM 1037 N N . VAL A 1 130 ? -1.591 -3.250 -13.565 1.00 96.06 130 VAL A N 1
ATOM 1038 C CA . VAL A 1 130 ? -1.945 -2.088 -14.385 1.00 96.06 130 VAL A CA 1
ATOM 1039 C C . VAL A 1 130 ? -2.470 -2.577 -15.726 1.00 96.06 130 VAL A C 1
ATOM 1041 O O . VAL A 1 130 ? -1.905 -3.481 -16.341 1.00 96.06 130 VAL A O 1
ATOM 1044 N N . ARG A 1 131 ? -3.556 -1.963 -16.197 1.00 93.44 131 ARG A N 1
ATOM 1045 C CA . ARG A 1 131 ? -4.132 -2.232 -17.516 1.00 93.44 131 ARG A CA 1
ATOM 1046 C C . ARG A 1 131 ? -4.001 -0.996 -18.390 1.00 93.44 131 ARG A C 1
ATOM 1048 O O . ARG A 1 131 ? -4.524 0.060 -18.045 1.00 93.44 131 ARG A O 1
ATOM 1055 N N . VAL A 1 132 ? -3.333 -1.140 -19.529 1.00 91.75 132 VAL A N 1
ATOM 1056 C CA . VAL A 1 132 ? -3.177 -0.076 -20.527 1.00 91.75 132 VAL A CA 1
ATOM 1057 C C . VAL A 1 132 ? -3.991 -0.457 -21.756 1.00 91.75 132 VAL A C 1
ATOM 1059 O O . VAL A 1 132 ? -3.614 -1.360 -22.499 1.00 91.75 132 VAL A O 1
ATOM 1062 N N . GLY A 1 133 ? -5.127 0.211 -21.952 1.00 89.25 133 GLY A N 1
ATOM 1063 C CA . GLY A 1 133 ? -5.983 0.027 -23.124 1.00 89.25 133 GLY A CA 1
ATOM 1064 C C . GLY A 1 133 ? -5.683 1.062 -24.206 1.00 89.25 133 GLY A C 1
ATOM 1065 O O . GLY A 1 133 ? -5.634 2.259 -23.922 1.00 89.25 133 GLY A O 1
ATOM 1066 N N . ARG A 1 134 ? -5.519 0.611 -25.452 1.00 87.38 134 ARG A N 1
ATOM 1067 C CA . ARG A 1 134 ? -5.422 1.468 -26.638 1.00 87.38 134 ARG A CA 1
ATOM 1068 C C . ARG A 1 134 ? -6.758 1.468 -27.364 1.00 87.38 134 ARG A C 1
ATOM 1070 O O . ARG A 1 134 ? -7.259 0.405 -27.716 1.00 87.38 134 ARG A O 1
ATOM 1077 N N . PHE A 1 135 ? -7.299 2.648 -27.638 1.00 88.44 135 PHE A N 1
ATOM 1078 C CA . PHE A 1 135 ? -8.631 2.815 -28.215 1.00 88.44 135 PHE A CA 1
ATOM 1079 C C . PHE A 1 135 ? -8.566 3.572 -29.546 1.00 88.44 135 PHE A C 1
ATOM 1081 O O . PHE A 1 135 ? -7.814 4.536 -29.670 1.00 88.44 135 PHE A O 1
ATOM 1088 N N . LYS A 1 136 ? -9.360 3.147 -30.538 1.00 86.12 136 LYS A N 1
ATOM 1089 C CA . LYS A 1 136 ? -9.536 3.872 -31.814 1.00 86.12 136 LYS A CA 1
ATOM 1090 C C . LYS A 1 136 ? -10.620 4.934 -31.691 1.00 86.12 136 LYS A C 1
ATOM 1092 O O . LYS A 1 136 ? -10.493 6.039 -32.203 1.00 86.12 136 LYS A O 1
ATOM 1097 N N . THR A 1 137 ? -11.694 4.564 -31.009 1.00 86.81 137 THR A N 1
ATOM 1098 C CA . THR A 1 137 ? -12.812 5.418 -30.608 1.00 86.81 137 THR A CA 1
ATOM 1099 C C . THR A 1 137 ? -13.121 5.116 -29.140 1.00 86.81 137 THR A C 1
ATOM 1101 O O . THR A 1 137 ? -12.665 4.085 -28.643 1.00 86.81 137 THR A O 1
ATOM 1104 N N . PRO A 1 138 ? -13.934 5.929 -28.441 1.00 83.56 138 PRO A N 1
ATOM 1105 C CA . PRO A 1 138 ? -14.300 5.665 -27.045 1.00 83.56 138 PRO A CA 1
ATOM 1106 C C . PRO A 1 138 ? -14.897 4.270 -26.780 1.00 83.56 138 PRO A C 1
ATOM 1108 O O . PRO A 1 138 ? -14.935 3.828 -25.639 1.00 83.56 138 PRO A O 1
ATOM 1111 N N . THR A 1 139 ? -15.366 3.577 -27.821 1.00 86.75 139 THR A N 1
ATOM 1112 C CA . THR A 1 139 ? -16.004 2.257 -27.737 1.00 86.75 139 THR A CA 1
ATOM 1113 C C . THR A 1 139 ? -15.203 1.129 -28.389 1.00 86.75 139 THR A C 1
ATOM 1115 O O . THR A 1 139 ? -15.523 -0.035 -28.167 1.00 86.75 139 THR A O 1
ATOM 1118 N N . GLN A 1 140 ? -14.175 1.432 -29.190 1.00 84.56 140 GLN A N 1
ATOM 1119 C CA . GLN A 1 140 ? -13.397 0.422 -29.913 1.00 84.56 140 GLN A CA 1
ATOM 1120 C C . GLN A 1 140 ? -11.998 0.282 -29.320 1.00 84.56 140 GLN A C 1
ATOM 1122 O O . GLN A 1 140 ? -11.139 1.146 -29.514 1.00 84.56 140 GLN A O 1
ATOM 1127 N N . ILE A 1 141 ? -11.771 -0.841 -28.640 1.00 85.44 141 ILE A N 1
ATOM 1128 C CA . ILE A 1 141 ? -10.460 -1.252 -28.131 1.00 85.44 141 ILE A CA 1
ATOM 1129 C C . ILE A 1 141 ? -9.653 -1.841 -29.290 1.00 85.44 141 ILE A C 1
ATOM 1131 O O . ILE A 1 141 ? -10.120 -2.737 -29.989 1.00 85.44 141 ILE A O 1
ATOM 1135 N N . ILE A 1 142 ? -8.441 -1.333 -29.488 1.00 85.12 142 ILE A N 1
ATOM 1136 C CA . ILE A 1 142 ? -7.465 -1.857 -30.447 1.00 85.12 142 ILE A CA 1
ATOM 1137 C C . ILE A 1 142 ? -6.554 -2.872 -29.767 1.00 85.12 142 ILE A C 1
ATOM 1139 O O . ILE A 1 142 ? -6.244 -3.905 -30.345 1.00 85.12 142 ILE A O 1
ATOM 1143 N N . ASP A 1 143 ? -6.083 -2.545 -28.564 1.00 85.06 143 ASP A N 1
ATOM 1144 C CA . ASP A 1 143 ? -5.119 -3.367 -27.842 1.00 85.06 143 ASP A CA 1
ATOM 1145 C C . ASP A 1 143 ? -5.279 -3.184 -26.331 1.00 85.06 143 ASP A C 1
ATOM 1147 O O . ASP A 1 143 ? -5.801 -2.163 -25.872 1.00 85.06 143 ASP A O 1
ATOM 1151 N N . THR A 1 144 ? -4.859 -4.167 -25.543 1.00 89.75 144 THR A N 1
ATOM 1152 C CA . THR A 1 144 ? -4.860 -4.091 -24.078 1.00 89.75 144 THR A CA 1
ATOM 1153 C C . THR A 1 144 ? -3.649 -4.818 -23.521 1.00 89.75 144 THR A C 1
ATOM 1155 O O . THR A 1 144 ? -3.510 -6.028 -23.669 1.00 89.75 144 THR A O 1
ATOM 1158 N N . PHE A 1 145 ? -2.805 -4.077 -22.811 1.00 91.00 145 PHE A N 1
ATOM 1159 C CA . PHE A 1 145 ? -1.669 -4.618 -22.081 1.00 91.00 145 PHE A CA 1
ATOM 1160 C C . PHE A 1 145 ? -2.053 -4.799 -20.615 1.00 91.00 145 PHE A C 1
ATOM 1162 O O . PHE A 1 145 ? -2.501 -3.850 -19.969 1.00 91.00 145 PHE A O 1
ATOM 1169 N N . ILE A 1 146 ? -1.872 -6.010 -20.090 1.00 94.19 146 ILE A N 1
ATOM 1170 C CA . ILE A 1 146 ? -1.975 -6.302 -18.657 1.00 94.19 146 ILE A CA 1
ATOM 1171 C C . ILE A 1 146 ? -0.554 -6.424 -18.123 1.00 94.19 146 ILE A C 1
ATOM 1173 O O . ILE A 1 146 ? 0.246 -7.203 -18.640 1.00 94.19 146 ILE A O 1
ATOM 1177 N N . ILE A 1 147 ? -0.237 -5.617 -17.119 1.00 96.12 147 ILE A N 1
ATOM 1178 C CA . ILE A 1 147 ? 1.108 -5.467 -16.583 1.00 96.12 147 ILE A CA 1
ATOM 1179 C C . ILE A 1 147 ? 1.102 -5.932 -15.132 1.00 96.12 147 ILE A C 1
ATOM 1181 O O . ILE A 1 147 ? 0.452 -5.338 -14.271 1.00 96.12 147 ILE A O 1
ATOM 1185 N N . GLU A 1 148 ? 1.852 -6.999 -14.890 1.00 95.81 148 GLU A N 1
ATOM 1186 C CA . GLU A 1 148 ? 2.019 -7.657 -13.595 1.00 95.81 148 GLU A CA 1
ATOM 1187 C C . GLU A 1 148 ? 3.474 -7.548 -13.104 1.00 95.81 148 GLU A C 1
ATOM 1189 O O . GLU A 1 148 ? 4.357 -7.026 -13.803 1.00 95.81 148 GLU A O 1
ATOM 1194 N N . GLY A 1 149 ? 3.714 -8.054 -11.893 1.00 95.25 149 GLY A N 1
ATOM 1195 C CA . GLY A 1 149 ? 4.952 -7.864 -11.136 1.00 95.25 149 GLY A CA 1
ATOM 1196 C C . GLY A 1 149 ? 4.771 -6.894 -9.974 1.00 95.25 149 GLY A C 1
ATOM 1197 O O . GLY A 1 149 ? 3.641 -6.512 -9.655 1.00 95.25 149 GLY A O 1
ATOM 1198 N N . ASN A 1 150 ? 5.858 -6.492 -9.323 1.00 96.38 150 ASN A N 1
ATOM 1199 C CA . ASN A 1 150 ? 5.793 -5.467 -8.273 1.00 96.38 150 ASN A CA 1
ATOM 1200 C C . ASN A 1 150 ? 5.606 -4.054 -8.829 1.00 96.38 150 ASN A C 1
ATOM 1202 O O . ASN A 1 150 ? 5.689 -3.815 -10.033 1.00 96.38 150 ASN A O 1
ATOM 1206 N N . LEU A 1 151 ? 5.356 -3.097 -7.935 1.00 95.94 151 LEU A N 1
ATOM 1207 C CA . LEU A 1 151 ? 5.081 -1.714 -8.318 1.00 95.94 151 LEU A CA 1
ATOM 1208 C C . LEU A 1 151 ? 6.215 -1.055 -9.123 1.00 95.94 151 LEU A C 1
ATOM 1210 O O . LEU A 1 151 ? 5.915 -0.261 -10.012 1.00 95.94 151 LEU A O 1
ATOM 1214 N N . PHE A 1 152 ? 7.489 -1.384 -8.878 1.00 94.62 152 PHE A N 1
ATOM 1215 C CA . PHE A 1 152 ? 8.589 -0.829 -9.679 1.00 94.62 152 PHE A CA 1
ATOM 1216 C C . PHE A 1 152 ? 8.531 -1.336 -11.121 1.00 94.62 152 PHE A C 1
ATOM 1218 O O . PHE A 1 152 ? 8.586 -0.544 -12.063 1.00 94.62 152 PHE A O 1
ATOM 1225 N N . GLU A 1 153 ? 8.348 -2.645 -11.297 1.00 94.56 153 GLU A N 1
ATOM 1226 C CA . GLU A 1 153 ? 8.203 -3.254 -12.620 1.00 94.56 153 GLU A CA 1
ATOM 1227 C C . GLU A 1 153 ? 6.953 -2.757 -13.347 1.00 94.56 153 GLU A C 1
ATOM 1229 O O . GLU A 1 153 ? 7.003 -2.494 -14.548 1.00 94.56 153 GLU A O 1
ATOM 1234 N N . GLN A 1 154 ? 5.837 -2.601 -12.627 1.00 95.75 154 GLN A N 1
ATOM 1235 C CA . GLN A 1 154 ? 4.599 -2.086 -13.202 1.00 95.75 154 GLN A CA 1
ATOM 1236 C C . GLN A 1 154 ? 4.785 -0.669 -13.741 1.00 95.75 154 GLN A C 1
ATOM 1238 O O . GLN A 1 154 ? 4.327 -0.389 -14.847 1.00 95.75 154 GLN A O 1
ATOM 1243 N N . VAL A 1 155 ? 5.492 0.210 -13.023 1.00 94.50 155 VAL A N 1
ATOM 1244 C CA . VAL A 1 155 ? 5.784 1.570 -13.501 1.00 94.50 155 VAL A CA 1
ATOM 1245 C C . VAL A 1 155 ? 6.655 1.539 -14.760 1.00 94.50 155 VAL A C 1
ATOM 1247 O O . VAL A 1 155 ? 6.289 2.157 -15.761 1.00 94.50 155 VAL A O 1
ATOM 1250 N N . GLU A 1 156 ? 7.765 0.794 -14.744 1.00 92.81 156 GLU A N 1
ATOM 1251 C CA . GLU A 1 156 ? 8.687 0.691 -15.887 1.00 92.81 156 GLU A CA 1
ATOM 1252 C C . GLU A 1 156 ? 7.970 0.166 -17.145 1.00 92.81 156 GLU A C 1
ATOM 1254 O O . GLU A 1 156 ? 7.966 0.828 -18.189 1.00 92.81 156 GLU A O 1
ATOM 1259 N N . LYS A 1 157 ? 7.280 -0.975 -17.023 1.00 94.62 157 LYS A N 1
ATOM 1260 C CA . LYS A 1 157 ? 6.546 -1.616 -18.126 1.00 94.62 157 LYS A CA 1
ATOM 1261 C C . LYS A 1 157 ? 5.365 -0.769 -18.609 1.00 94.62 157 LYS A C 1
ATOM 1263 O O . LYS A 1 157 ? 5.044 -0.788 -19.794 1.00 94.62 157 LYS A O 1
ATOM 1268 N N . THR A 1 158 ? 4.717 -0.006 -17.724 1.00 95.06 158 THR A N 1
ATOM 1269 C CA . THR A 1 158 ? 3.613 0.890 -18.116 1.00 95.06 158 THR A CA 1
ATOM 1270 C C . THR A 1 158 ? 4.119 2.014 -19.006 1.00 95.06 158 THR A C 1
ATOM 1272 O O . THR A 1 158 ? 3.522 2.291 -20.046 1.00 95.06 158 THR A O 1
ATOM 1275 N N . VAL A 1 159 ? 5.243 2.635 -18.644 1.00 93.62 159 VAL A N 1
ATOM 1276 C CA . VAL A 1 159 ? 5.861 3.680 -19.472 1.00 93.62 159 VAL A CA 1
ATOM 1277 C C . VAL A 1 159 ? 6.265 3.121 -20.838 1.00 93.62 159 VAL A C 1
ATOM 1279 O O . VAL A 1 159 ? 6.051 3.781 -21.855 1.00 93.62 159 VAL A O 1
ATOM 1282 N N . GLU A 1 160 ? 6.802 1.902 -20.884 1.00 91.62 160 GLU A N 1
ATOM 1283 C CA . GLU A 1 160 ? 7.137 1.220 -22.137 1.00 91.62 160 GLU A CA 1
ATOM 1284 C C . GLU A 1 160 ? 5.896 0.931 -23.000 1.00 91.62 160 GLU A C 1
ATOM 1286 O O . GLU A 1 160 ? 5.879 1.260 -24.188 1.00 91.62 160 GLU A O 1
ATOM 1291 N N . ALA A 1 161 ? 4.823 0.399 -22.405 1.00 90.62 161 ALA A N 1
ATOM 1292 C CA . ALA A 1 161 ? 3.566 0.125 -23.104 1.00 90.62 161 ALA A CA 1
ATOM 1293 C C . ALA A 1 161 ? 2.936 1.403 -23.687 1.00 90.62 161 ALA A C 1
ATOM 1295 O O . ALA A 1 161 ? 2.444 1.409 -24.822 1.00 90.62 161 ALA A O 1
ATOM 1296 N N . ILE A 1 162 ? 2.997 2.507 -22.937 1.00 90.31 162 ILE A N 1
ATOM 1297 C CA . ILE A 1 162 ? 2.536 3.820 -23.394 1.00 90.31 162 ILE A CA 1
ATOM 1298 C C . ILE A 1 162 ? 3.397 4.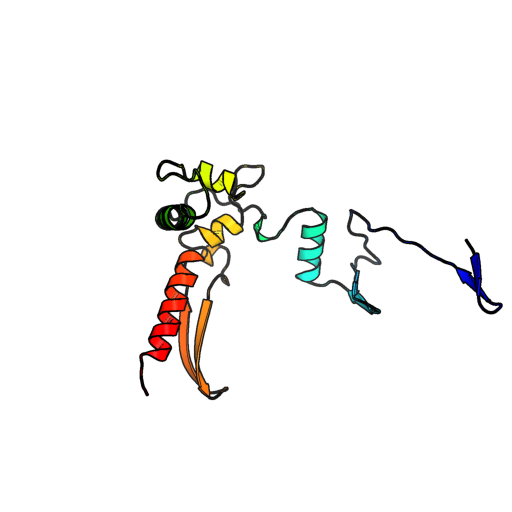313 -24.568 1.00 90.31 162 ILE A C 1
ATOM 1300 O O . ILE A 1 162 ? 2.849 4.723 -25.588 1.00 90.31 162 ILE A O 1
ATOM 1304 N N . LYS A 1 163 ? 4.731 4.226 -24.485 1.00 88.56 163 LYS A N 1
ATOM 1305 C CA . LYS A 1 163 ? 5.628 4.624 -25.590 1.00 88.56 163 LYS A CA 1
ATOM 1306 C C . LYS A 1 163 ? 5.372 3.820 -26.862 1.00 88.56 163 LYS A C 1
ATOM 1308 O O . LYS A 1 163 ? 5.167 4.408 -27.921 1.00 88.56 163 LYS A O 1
ATOM 1313 N N . LYS A 1 164 ? 5.276 2.494 -26.747 1.00 85.25 164 LYS A N 1
ATOM 1314 C CA . LYS A 1 164 ? 4.960 1.599 -27.871 1.00 85.25 164 LYS A CA 1
ATOM 1315 C C . LYS A 1 164 ? 3.627 1.957 -28.534 1.00 85.25 164 LYS A C 1
ATOM 1317 O O . LYS A 1 164 ? 3.498 1.884 -29.755 1.00 85.25 164 LYS A O 1
ATOM 1322 N N . THR A 1 165 ? 2.650 2.380 -27.730 1.00 80.06 165 THR A N 1
ATOM 1323 C CA . THR A 1 165 ? 1.347 2.848 -28.216 1.00 80.06 165 THR A CA 1
ATOM 1324 C C . THR A 1 165 ? 1.467 4.101 -29.093 1.00 80.06 165 THR A C 1
ATOM 1326 O O . THR A 1 165 ? 0.724 4.213 -30.065 1.00 80.06 165 THR A O 1
ATOM 1329 N N . PHE A 1 166 ? 2.407 5.007 -28.799 1.00 73.88 166 PHE A N 1
ATOM 1330 C CA . PHE A 1 166 ? 2.648 6.221 -29.591 1.00 73.88 166 PHE A CA 1
ATOM 1331 C C . PHE A 1 166 ? 3.576 6.009 -30.800 1.00 73.88 166 PHE A C 1
ATOM 1333 O O . PHE A 1 166 ? 3.413 6.686 -31.813 1.00 73.88 166 PHE A O 1
ATOM 1340 N N . GLU A 1 167 ? 4.546 5.095 -30.713 1.00 66.31 167 GLU A N 1
ATOM 1341 C CA . GLU A 1 167 ? 5.541 4.858 -31.775 1.00 66.31 167 GLU A CA 1
ATOM 1342 C C . GLU A 1 167 ? 5.006 4.020 -32.947 1.00 66.31 167 GLU A C 1
ATOM 1344 O O . GLU A 1 167 ? 5.485 4.160 -34.075 1.00 66.31 167 GLU A O 1
ATOM 1349 N N . CYS A 1 168 ? 3.972 3.200 -32.730 1.00 53.56 168 CYS A N 1
ATOM 1350 C CA . CYS A 1 168 ? 3.219 2.584 -33.824 1.00 53.56 168 CYS A CA 1
ATOM 1351 C C . CYS A 1 168 ? 2.357 3.641 -34.533 1.00 53.56 168 CYS A C 1
ATOM 1353 O O . CYS A 1 168 ? 1.172 3.800 -34.231 1.00 53.56 168 CYS A O 1
ATOM 1355 N N . LYS A 1 169 ? 2.965 4.365 -35.483 1.00 49.38 169 LYS A N 1
ATOM 1356 C CA . LYS A 1 169 ? 2.247 5.188 -36.467 1.00 49.38 169 LYS A CA 1
ATOM 1357 C C . LYS A 1 169 ? 1.168 4.355 -37.174 1.00 49.38 169 LYS A C 1
ATOM 1359 O O . LYS A 1 169 ? 1.395 3.189 -37.493 1.00 49.38 169 LYS A O 1
ATOM 1364 N N . ILE A 1 170 ? 0.013 4.991 -37.372 1.00 46.06 170 ILE A N 1
ATOM 1365 C CA . ILE A 1 170 ? -1.151 4.505 -38.133 1.00 46.06 170 ILE A CA 1
ATOM 1366 C C . ILE A 1 170 ? -0.794 4.407 -39.615 1.00 46.06 170 ILE A C 1
ATOM 1368 O O . ILE A 1 170 ? -0.108 5.339 -40.097 1.00 46.06 170 ILE A O 1
#

Foldseek 3Di:
DWDQDPNDTDDDDDDDDDLAFDDDPNWGWDDDDPDIDTQDDVSVVQVRQVSVVHGQQLDFDPDDCVQFDVVLVQVVLVVCVVPPPPSDPPDDPLNVCVVVSQADPVRGGGNNRLQRTGQFSCVVVVPSWDKDFDAPDPPRTPDIDIGTGHPVRRVVVVVVVVVVSVVPDD

Sequence (170 aa):
MSEEKEGKETLHIKVFPSSIPVSYEGRFYIRSGSTTQELKDNELAYFLLEKMGKTWDNLSSNLDLSPIDSSSVEKFKNFAKLRVPGITDLDSIEKIFSNLKLFDENKKLTNAAILLFAKDPQRKFISANVRVGRFKTPTQIIDTFIIEGNLFEQVEKTVEAIKKTFECKI

Organism: NCBI:txid2052148

pLDDT: mean 88.32, std 8.92, range [46.06, 96.38]

Radius of gyration: 24.06 Å; chains: 1; bounding box: 63×51×66 Å